Protein AF-A0A6L3IIR7-F1 (afdb_monomer_lite)

Secondary structure (DSSP, 8-state):
-HHHHHHHHHHIIIIIHHHHHHHHHHHHHHHHHHHHHHHHHHHHHHHHTSTTGGG-HHHHHHHHHHHHHH-S-----------------------------PPPP-------

Radius of gyration: 29.83 Å; chains: 1; bounding box: 71×36×88 Å

Foldseek 3Di:
DPPVVVVVVVCCVPPVVVVVVVVVVVVVVVVVVVVVVVVVVVVLVVLCPDPCNVVDVVNVVVVVVVVVVVPPDDDDDDDPPPDDDDDDDDDDDDDDDDDDDDDDDDDDDDDD

Sequence (112 aa):
IDNTEHATRSRIENIVEPLKEELNENRKALQATRREMARLRKAIDTANSCRHHDDCPVLYGMREYSKEQDGGEPEQQPVVKRRQRVKREAGAVDGGDSEIGGEPDDPSGQPP

pLDDT: mean 74.74, std 22.0, range [38.03, 98.75]

Structure (mmCIF, N/CA/C/O backbone):
data_AF-A0A6L3IIR7-F1
#
_entry.id   AF-A0A6L3IIR7-F1
#
loop_
_atom_site.group_PDB
_atom_site.id
_atom_site.type_symbol
_atom_site.label_atom_id
_atom_site.label_alt_id
_atom_site.label_comp_id
_atom_site.label_asym_id
_atom_site.label_entity_id
_atom_site.label_seq_id
_atom_site.pdbx_PDB_ins_code
_atom_site.Cartn_x
_atom_site.Cartn_y
_atom_site.Cartn_z
_atom_site.occupancy
_atom_site.B_iso_or_equiv
_atom_site.auth_seq_id
_atom_site.auth_comp_id
_atom_site.auth_asym_id
_atom_site.auth_atom_id
_atom_site.pdbx_PDB_model_num
ATOM 1 N N . ILE A 1 1 ? -23.648 -7.466 43.533 1.00 62.06 1 ILE A N 1
ATOM 2 C CA . I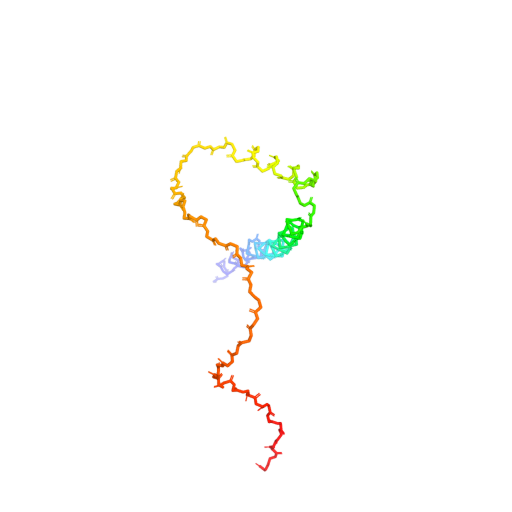LE A 1 1 ? -23.402 -8.102 42.212 1.00 62.06 1 ILE A CA 1
ATOM 3 C C . ILE A 1 1 ? -22.307 -7.343 41.438 1.00 62.06 1 ILE A C 1
ATOM 5 O O . ILE A 1 1 ? -21.618 -7.961 40.639 1.00 62.06 1 ILE A O 1
ATOM 9 N N . ASP A 1 2 ? -22.035 -6.076 41.781 1.00 79.62 2 ASP A N 1
ATOM 10 C CA . ASP A 1 2 ? -21.024 -5.179 41.190 1.00 79.62 2 ASP A CA 1
ATOM 11 C C . ASP A 1 2 ? -19.652 -5.734 40.802 1.00 79.62 2 ASP A C 1
ATOM 13 O O . ASP A 1 2 ? -19.183 -5.416 39.716 1.00 79.62 2 ASP A O 1
ATOM 17 N N . ASN A 1 3 ? -18.968 -6.500 41.663 1.00 81.12 3 ASN A N 1
ATOM 18 C CA . ASN A 1 3 ? -17.529 -6.758 41.483 1.00 81.12 3 ASN A CA 1
ATOM 19 C C . ASN A 1 3 ? -17.188 -7.372 40.110 1.00 81.12 3 ASN A C 1
ATOM 21 O O . ASN A 1 3 ? -16.222 -6.973 39.465 1.00 81.12 3 ASN A O 1
ATOM 25 N N . THR A 1 4 ? -18.018 -8.303 39.632 1.00 87.81 4 THR A N 1
ATOM 26 C CA . THR A 1 4 ? -17.841 -8.921 38.311 1.00 87.81 4 THR A CA 1
ATOM 27 C C . THR A 1 4 ? -18.105 -7.926 37.183 1.00 87.81 4 THR A C 1
ATOM 29 O O . THR A 1 4 ? -17.342 -7.891 36.224 1.00 87.81 4 THR A O 1
ATOM 32 N N . GLU A 1 5 ? -19.131 -7.079 37.302 1.00 89.19 5 GLU A N 1
ATOM 33 C CA . GLU A 1 5 ? -19.439 -6.059 36.292 1.00 89.19 5 GLU A CA 1
ATOM 34 C C . GLU A 1 5 ? -18.327 -5.004 36.209 1.00 89.19 5 GLU A C 1
ATOM 36 O O . GLU A 1 5 ? -17.854 -4.687 35.119 1.00 89.19 5 GLU A O 1
ATOM 41 N N . HIS A 1 6 ? -17.843 -4.522 37.357 1.00 90.44 6 HIS A N 1
ATOM 42 C CA . HIS A 1 6 ? -16.728 -3.581 37.439 1.00 90.44 6 HIS A CA 1
ATOM 43 C C . HIS A 1 6 ? -15.441 -4.176 36.847 1.00 90.44 6 HIS A C 1
ATOM 45 O O . HIS A 1 6 ? -14.747 -3.515 36.073 1.00 90.44 6 HIS A O 1
ATOM 51 N N . ALA A 1 7 ? -15.126 -5.438 37.160 1.00 91.31 7 ALA A N 1
ATOM 52 C CA . ALA A 1 7 ? -13.977 -6.134 36.584 1.00 91.31 7 ALA A CA 1
ATOM 53 C C . ALA A 1 7 ? -14.103 -6.301 35.058 1.00 91.31 7 ALA A C 1
ATOM 55 O O . ALA A 1 7 ? -13.126 -6.106 34.333 1.00 91.31 7 ALA A O 1
ATOM 56 N N . THR A 1 8 ? -15.299 -6.614 34.547 1.00 92.81 8 THR A N 1
ATOM 57 C CA . THR A 1 8 ? -15.550 -6.700 33.101 1.00 92.81 8 THR A CA 1
ATOM 58 C C . THR A 1 8 ? -15.438 -5.334 32.424 1.00 92.81 8 THR A C 1
ATOM 60 O O . THR A 1 8 ? -14.779 -5.236 31.392 1.00 92.81 8 THR A O 1
ATOM 63 N N . ARG A 1 9 ? -16.001 -4.274 33.016 1.00 93.81 9 ARG A N 1
ATOM 64 C CA . ARG A 1 9 ? -15.923 -2.898 32.500 1.00 93.81 9 ARG A CA 1
ATOM 65 C C . ARG A 1 9 ? -14.477 -2.405 32.419 1.00 93.81 9 ARG A C 1
ATOM 67 O O . ARG A 1 9 ? -14.021 -2.028 31.345 1.00 93.81 9 ARG A O 1
ATOM 74 N N . SER A 1 10 ? -13.723 -2.555 33.509 1.00 94.06 10 SER A N 1
ATOM 75 C CA . SER A 1 10 ? -12.298 -2.213 33.559 1.00 94.06 10 SER A CA 1
ATOM 76 C C . SER A 1 10 ? -11.467 -3.007 32.540 1.00 94.06 10 SER A C 1
ATOM 78 O O . SER A 1 10 ? -10.524 -2.473 31.956 1.00 94.06 10 SER A O 1
ATOM 80 N N . ARG A 1 11 ? -11.829 -4.268 32.256 1.00 93.50 11 ARG A N 1
ATOM 81 C CA . ARG A 1 11 ? -11.181 -5.066 31.204 1.00 93.50 11 ARG A CA 1
ATOM 82 C C . ARG A 1 11 ? -11.525 -4.588 29.790 1.00 93.50 11 ARG A C 1
ATOM 84 O O . ARG A 1 11 ? -10.667 -4.662 28.913 1.00 93.50 11 ARG A O 1
ATOM 91 N N . ILE A 1 12 ? -12.751 -4.121 29.556 1.00 95.69 12 ILE A N 1
ATOM 92 C CA . ILE A 1 12 ? -13.150 -3.542 28.266 1.00 95.69 12 ILE A CA 1
ATOM 93 C C . ILE A 1 12 ? -12.329 -2.276 28.002 1.00 95.69 12 ILE A C 1
ATOM 95 O O . ILE A 1 12 ? -11.655 -2.193 26.979 1.00 95.69 12 ILE A O 1
ATOM 99 N N . GLU A 1 13 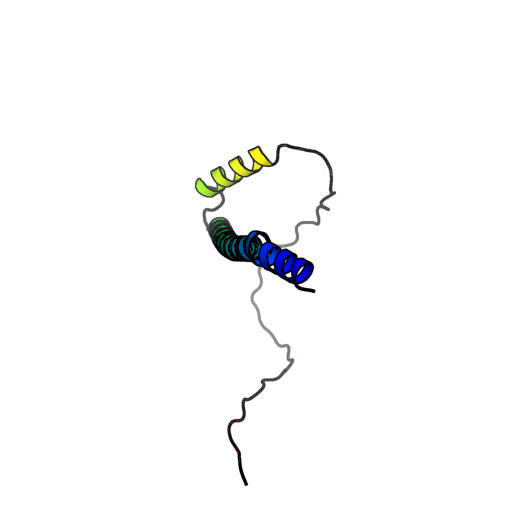? -12.301 -1.359 28.967 1.00 95.25 13 GLU A N 1
ATOM 100 C CA . GLU A 1 13 ? -11.588 -0.079 28.875 1.00 95.25 13 GLU A CA 1
ATOM 101 C C . GLU A 1 13 ? -10.071 -0.257 28.694 1.00 95.25 13 GLU A C 1
ATOM 103 O O . GLU A 1 13 ? -9.491 0.331 27.787 1.00 95.25 13 GLU A O 1
ATOM 108 N N . ASN A 1 14 ? -9.422 -1.097 29.511 1.00 96.50 14 ASN A N 1
ATOM 109 C CA . ASN A 1 14 ? -7.956 -1.204 29.524 1.00 96.50 14 ASN A CA 1
ATOM 110 C C . ASN A 1 14 ? -7.367 -2.209 28.519 1.00 96.50 14 ASN A C 1
ATOM 112 O O . ASN A 1 14 ? -6.156 -2.208 28.314 1.00 96.50 14 ASN A O 1
ATOM 116 N N . ILE A 1 15 ? -8.175 -3.104 27.936 1.00 96.19 15 ILE A N 1
ATOM 117 C CA . ILE A 1 15 ? -7.680 -4.150 27.018 1.00 96.19 15 ILE A CA 1
ATOM 118 C C . ILE A 1 15 ? -8.449 -4.162 25.697 1.00 96.19 15 ILE A C 1
ATOM 120 O O . ILE A 1 15 ? -7.835 -4.241 24.637 1.00 96.19 15 ILE A O 1
ATOM 124 N N . VAL A 1 16 ? -9.783 -4.107 25.723 1.00 97.81 16 VAL A N 1
ATOM 125 C CA . VAL A 1 16 ? -10.583 -4.306 24.503 1.00 97.81 16 VAL A CA 1
ATOM 126 C C . VAL A 1 16 ? -10.580 -3.069 23.606 1.00 97.81 16 VAL A C 1
ATOM 128 O O . VAL A 1 16 ? -10.419 -3.224 22.397 1.00 97.81 16 VAL A O 1
ATOM 131 N N . GLU A 1 17 ? -10.727 -1.859 24.155 1.00 97.62 17 GLU A N 1
ATOM 132 C CA . GLU A 1 17 ? -10.706 -0.636 23.336 1.00 97.62 17 GLU A CA 1
ATOM 133 C C . GLU A 1 17 ? -9.331 -0.350 22.693 1.00 97.62 17 GLU A C 1
ATOM 135 O O . GLU A 1 17 ? -9.313 -0.154 21.476 1.00 97.62 17 GLU A O 1
ATOM 140 N N . PRO A 1 18 ? -8.179 -0.445 23.396 1.00 98.12 18 PRO A N 1
ATOM 141 C CA . PRO A 1 18 ? -6.866 -0.292 22.759 1.00 98.12 18 PRO A CA 1
ATOM 142 C C . PRO A 1 18 ? -6.633 -1.290 21.614 1.00 98.12 18 PRO A C 1
ATOM 144 O O . PRO A 1 18 ? -6.208 -0.907 20.527 1.00 98.12 18 PRO A O 1
ATOM 147 N N . LEU A 1 19 ? -7.003 -2.565 21.802 1.00 98.38 19 LEU A N 1
ATOM 148 C CA . LEU A 1 19 ? -6.863 -3.584 20.754 1.00 98.38 19 LEU A CA 1
ATOM 149 C C . LEU A 1 19 ? -7.778 -3.335 19.545 1.00 98.38 19 LEU A C 1
ATOM 151 O O . LEU A 1 19 ? -7.408 -3.676 18.421 1.00 98.38 19 LEU A O 1
ATOM 155 N N . LYS A 1 20 ? -8.964 -2.740 19.735 1.00 98.19 20 LYS A N 1
ATOM 156 C CA . LYS A 1 20 ? -9.829 -2.313 18.619 1.00 98.19 20 LYS A CA 1
ATOM 157 C C . LYS A 1 20 ? -9.204 -1.162 17.831 1.00 98.19 20 LYS A C 1
ATOM 159 O O . LYS A 1 20 ? -9.300 -1.163 16.603 1.00 98.19 20 LYS A O 1
ATOM 164 N N . GLU A 1 21 ? -8.585 -0.202 18.515 1.00 98.25 21 GLU A N 1
ATOM 165 C CA . GLU A 1 21 ? -7.898 0.925 17.881 1.00 98.25 21 GLU A CA 1
ATOM 166 C C . GLU A 1 21 ? -6.681 0.443 17.077 1.00 98.25 21 GLU A C 1
ATOM 168 O O . GLU A 1 21 ? -6.604 0.703 15.874 1.00 98.25 21 GLU A O 1
ATOM 173 N N . GLU A 1 22 ? -5.809 -0.376 17.673 1.00 98.38 22 GLU A N 1
ATOM 174 C CA . GLU A 1 22 ? -4.668 -0.991 16.978 1.00 98.38 22 GLU A CA 1
ATOM 175 C C . GLU A 1 22 ? -5.099 -1.826 15.760 1.00 98.38 22 GLU A C 1
ATOM 177 O O . GLU A 1 22 ? -4.506 -1.714 14.683 1.00 98.38 22 GLU A O 1
ATOM 182 N N . LEU A 1 23 ? -6.165 -2.629 15.883 1.00 98.62 23 LEU A N 1
ATOM 183 C CA . LEU A 1 23 ? -6.733 -3.401 14.771 1.00 98.62 23 LEU A CA 1
ATOM 184 C C . LEU A 1 23 ? -7.215 -2.485 13.631 1.00 98.62 23 LEU A C 1
ATOM 186 O O . LEU A 1 23 ? -7.032 -2.803 12.451 1.00 98.62 23 LEU A O 1
ATOM 190 N N . ASN A 1 24 ? -7.839 -1.354 13.965 1.00 98.44 24 ASN A N 1
ATOM 191 C CA . ASN A 1 24 ? -8.326 -0.381 12.993 1.00 98.44 24 ASN A CA 1
ATOM 192 C C . ASN A 1 24 ? -7.173 0.327 12.267 1.00 98.44 24 ASN A C 1
ATOM 194 O O . ASN A 1 24 ? -7.191 0.410 11.036 1.00 98.44 24 ASN A O 1
ATOM 198 N N . GLU A 1 25 ? -6.141 0.769 12.988 1.00 98.69 25 GLU A N 1
ATOM 199 C CA . GLU A 1 25 ? -4.959 1.372 12.366 1.00 98.69 25 GLU A CA 1
ATOM 200 C C . GLU A 1 25 ? -4.185 0.356 11.516 1.00 98.69 25 GLU A C 1
ATOM 202 O O . GLU A 1 25 ? -3.811 0.666 10.383 1.00 98.69 25 GLU A O 1
ATOM 207 N N . ASN A 1 26 ? -4.052 -0.896 11.971 1.00 98.56 26 ASN A N 1
ATOM 208 C CA . ASN A 1 26 ? -3.470 -1.970 11.165 1.00 98.56 26 ASN A CA 1
ATOM 209 C C . ASN A 1 26 ? -4.274 -2.208 9.873 1.00 98.56 26 ASN A C 1
ATOM 211 O O . ASN A 1 26 ? -3.699 -2.308 8.788 1.00 98.56 26 ASN A O 1
ATOM 215 N N . ARG A 1 27 ? -5.613 -2.205 9.948 1.00 98.75 27 ARG A N 1
ATOM 216 C CA . ARG A 1 27 ? -6.495 -2.330 8.775 1.00 98.75 27 ARG A CA 1
ATOM 217 C C . ARG A 1 27 ? -6.298 -1.184 7.776 1.00 98.75 27 ARG A C 1
ATOM 219 O O . ARG A 1 27 ? -6.286 -1.443 6.569 1.00 98.75 27 ARG A O 1
ATOM 226 N N . LYS A 1 28 ? -6.123 0.058 8.246 1.00 98.69 28 LYS A N 1
ATOM 227 C CA . LYS A 1 28 ? -5.805 1.218 7.390 1.00 98.69 28 LYS A CA 1
ATOM 228 C C . LYS A 1 28 ? -4.420 1.086 6.755 1.00 98.69 28 LYS A C 1
ATOM 230 O O . LYS A 1 28 ? -4.306 1.240 5.539 1.00 98.69 28 LYS A O 1
ATOM 235 N N . ALA A 1 29 ? -3.397 0.752 7.544 1.00 98.38 29 ALA A N 1
ATOM 236 C CA . ALA A 1 29 ? -2.029 0.555 7.068 1.00 98.38 29 ALA A CA 1
ATOM 237 C C . ALA A 1 29 ? -1.969 -0.542 5.993 1.00 98.38 29 ALA A C 1
ATOM 239 O O . ALA A 1 29 ? -1.495 -0.303 4.885 1.00 98.38 29 ALA A O 1
ATOM 240 N N . LEU A 1 30 ? -2.582 -1.701 6.251 1.00 98.62 30 LEU A N 1
ATOM 241 C CA . LEU A 1 30 ? -2.698 -2.795 5.288 1.00 98.62 30 LEU A CA 1
ATOM 242 C C . LEU A 1 30 ? -3.429 -2.369 4.003 1.00 98.62 30 LEU A C 1
ATOM 244 O O . LEU A 1 30 ? -3.056 -2.798 2.909 1.00 98.62 30 LEU A O 1
ATOM 248 N N . GLN A 1 31 ? -4.459 -1.520 4.095 1.00 98.56 31 GLN A N 1
ATOM 249 C CA . GLN A 1 31 ? -5.127 -0.974 2.910 1.00 98.56 31 GLN A CA 1
ATOM 250 C C . GLN A 1 31 ? -4.210 -0.025 2.119 1.00 98.56 31 GLN A C 1
ATOM 252 O O . GLN A 1 31 ? -4.224 -0.070 0.887 1.00 98.56 31 GLN A O 1
ATOM 257 N N . ALA A 1 32 ? -3.405 0.801 2.794 1.00 98.44 32 ALA A N 1
ATOM 258 C CA . ALA A 1 32 ? -2.416 1.667 2.155 1.00 98.44 32 ALA A CA 1
ATOM 259 C C . ALA A 1 32 ? -1.340 0.841 1.428 1.00 98.44 32 ALA A C 1
ATOM 261 O O . ALA A 1 32 ? -1.192 0.986 0.213 1.00 98.44 32 ALA A O 1
ATOM 262 N N . THR A 1 33 ? -0.711 -0.123 2.107 1.00 98.12 33 THR A N 1
ATOM 263 C CA . THR A 1 33 ? 0.293 -1.020 1.510 1.00 98.12 33 THR A CA 1
ATOM 264 C C . THR A 1 33 ? -0.278 -1.816 0.333 1.00 98.12 33 THR A C 1
ATOM 266 O O . THR A 1 33 ? 0.367 -1.938 -0.706 1.00 98.12 33 THR A O 1
ATOM 269 N N . ARG A 1 34 ? -1.527 -2.305 0.412 1.00 98.50 34 ARG A N 1
ATOM 270 C CA . ARG A 1 34 ? -2.194 -2.968 -0.730 1.00 98.50 34 ARG A CA 1
ATOM 271 C C . ARG A 1 34 ? -2.340 -2.043 -1.945 1.00 98.50 34 ARG A C 1
ATOM 273 O O . ARG A 1 34 ? -2.149 -2.497 -3.073 1.00 98.50 34 ARG A O 1
ATOM 280 N N . ARG A 1 35 ? -2.655 -0.758 -1.738 1.00 98.62 35 ARG A N 1
ATOM 281 C CA . ARG A 1 35 ? -2.723 0.247 -2.818 1.00 98.62 35 ARG A CA 1
ATOM 282 C C . ARG A 1 35 ? -1.341 0.529 -3.409 1.00 98.62 35 ARG A C 1
ATOM 284 O O . ARG A 1 35 ? -1.224 0.673 -4.621 1.00 98.62 35 ARG A O 1
ATOM 291 N N . GLU A 1 36 ? -0.300 0.583 -2.586 1.00 98.31 36 GLU A N 1
ATOM 292 C CA . GLU A 1 36 ? 1.084 0.783 -3.037 1.00 98.31 36 GLU A CA 1
ATOM 293 C C . GLU A 1 36 ? 1.604 -0.409 -3.839 1.00 98.31 36 GLU A C 1
ATOM 295 O O . GLU A 1 36 ? 2.098 -0.217 -4.947 1.00 98.31 36 GLU A O 1
ATOM 300 N N . MET A 1 37 ? 1.369 -1.639 -3.376 1.00 97.94 37 MET A N 1
ATOM 301 C CA . MET A 1 37 ? 1.696 -2.853 -4.131 1.00 97.94 37 MET A CA 1
ATOM 302 C C . MET A 1 37 ? 0.965 -2.915 -5.480 1.00 97.94 37 MET A C 1
ATOM 304 O O . MET A 1 37 ? 1.548 -3.345 -6.474 1.00 97.94 37 MET A O 1
ATOM 308 N N . ALA A 1 38 ? -0.287 -2.449 -5.556 1.00 98.19 38 ALA A N 1
ATOM 309 C CA . ALA A 1 38 ? -1.012 -2.347 -6.824 1.00 98.19 38 ALA A CA 1
ATOM 310 C C . ALA A 1 38 ? -0.399 -1.300 -7.778 1.00 98.19 38 ALA A C 1
ATOM 312 O O . ALA A 1 38 ? -0.292 -1.552 -8.979 1.00 98.19 38 ALA A O 1
ATOM 313 N N . ARG A 1 39 ? 0.053 -0.147 -7.257 1.00 97.88 39 ARG A N 1
ATOM 314 C CA . ARG A 1 39 ? 0.778 0.871 -8.045 1.00 97.88 39 ARG A CA 1
ATOM 315 C C . ARG A 1 39 ? 2.123 0.345 -8.545 1.00 97.88 39 ARG A C 1
ATOM 317 O O . ARG A 1 39 ? 2.431 0.529 -9.719 1.00 97.88 39 ARG A O 1
ATOM 324 N N . LEU A 1 40 ? 2.886 -0.331 -7.683 1.00 94.50 40 LEU A N 1
ATOM 325 C CA . LEU A 1 40 ? 4.184 -0.916 -8.021 1.00 94.50 40 LEU A CA 1
ATOM 326 C C . LEU A 1 40 ? 4.046 -1.976 -9.121 1.00 94.50 40 LEU A C 1
ATOM 328 O O . LEU A 1 40 ? 4.758 -1.902 -10.117 1.00 94.50 40 LEU A O 1
ATOM 332 N N . ARG A 1 41 ? 3.077 -2.895 -8.996 1.00 95.00 41 ARG A N 1
ATOM 333 C CA . ARG A 1 41 ? 2.757 -3.878 -10.048 1.00 95.00 41 ARG A CA 1
ATOM 334 C C . ARG A 1 41 ? 2.461 -3.194 -11.383 1.00 95.00 41 ARG A C 1
ATOM 336 O O . ARG A 1 41 ? 3.127 -3.489 -12.364 1.00 95.00 41 ARG A O 1
ATOM 343 N N . LYS A 1 42 ? 1.575 -2.189 -11.397 1.00 96.50 42 LYS A N 1
ATOM 344 C CA . LYS A 1 42 ? 1.265 -1.426 -12.619 1.00 96.50 42 LYS A CA 1
ATOM 345 C C . LYS A 1 42 ? 2.500 -0.740 -13.224 1.00 96.50 42 LYS A C 1
ATOM 347 O O . LYS A 1 42 ? 2.621 -0.689 -14.447 1.00 96.50 42 LYS A O 1
ATOM 352 N N . ALA A 1 43 ? 3.404 -0.203 -12.404 1.00 91.56 43 ALA A N 1
ATOM 353 C CA . ALA A 1 43 ? 4.643 0.412 -12.883 1.00 91.56 43 ALA A CA 1
ATOM 354 C C . ALA A 1 43 ? 5.588 -0.622 -13.522 1.00 91.56 43 ALA A C 1
ATOM 356 O O . ALA A 1 43 ? 6.121 -0.370 -14.602 1.00 91.56 43 ALA A O 1
ATOM 357 N N . ILE A 1 44 ? 5.728 -1.798 -12.900 1.00 89.50 44 ILE A N 1
ATOM 358 C CA . ILE A 1 44 ? 6.478 -2.942 -13.437 1.00 89.50 44 ILE A CA 1
ATOM 359 C C . ILE A 1 44 ? 5.872 -3.410 -14.766 1.00 89.50 44 ILE A C 1
ATOM 361 O O . ILE A 1 44 ? 6.599 -3.516 -15.749 1.00 89.50 44 ILE A O 1
ATOM 365 N N . ASP A 1 45 ? 4.553 -3.611 -14.839 1.00 91.38 45 ASP A N 1
ATOM 366 C CA . ASP A 1 45 ? 3.859 -4.018 -16.070 1.00 91.38 45 ASP A CA 1
ATOM 367 C C . ASP A 1 45 ? 4.062 -2.994 -17.200 1.00 91.38 45 ASP A C 1
ATOM 369 O O . ASP A 1 45 ? 4.376 -3.357 -18.334 1.00 91.38 45 ASP A O 1
ATOM 373 N N . THR A 1 46 ? 3.958 -1.699 -16.878 1.00 90.31 46 THR A N 1
ATOM 374 C CA . THR A 1 46 ? 4.197 -0.606 -17.837 1.00 90.31 46 THR A CA 1
ATOM 375 C C . THR A 1 46 ? 5.634 -0.642 -18.360 1.00 90.31 46 THR A C 1
ATOM 377 O O . THR A 1 46 ? 5.843 -0.575 -19.571 1.00 90.31 46 THR A O 1
ATOM 380 N N . ALA A 1 47 ? 6.623 -0.795 -17.475 1.00 87.31 47 ALA A N 1
ATOM 381 C CA . ALA A 1 47 ? 8.027 -0.887 -17.860 1.00 87.31 47 ALA A CA 1
ATOM 382 C C . ALA A 1 47 ? 8.306 -2.143 -18.708 1.00 87.31 47 ALA A C 1
ATOM 384 O O . ALA A 1 47 ? 8.937 -2.032 -19.756 1.00 87.31 47 ALA A O 1
ATOM 385 N N . ASN A 1 48 ? 7.766 -3.305 -18.325 1.00 86.06 48 ASN A N 1
ATOM 386 C CA . ASN A 1 48 ? 7.862 -4.553 -19.092 1.00 86.06 48 ASN A CA 1
ATOM 387 C C . ASN A 1 48 ? 7.232 -4.441 -20.493 1.00 86.06 48 ASN A C 1
ATOM 389 O O . ASN A 1 48 ? 7.712 -5.076 -21.424 1.00 86.06 48 ASN A O 1
ATOM 393 N N . SER A 1 49 ? 6.185 -3.624 -20.661 1.00 90.44 49 SER A N 1
ATOM 394 C CA . SER A 1 49 ? 5.558 -3.351 -21.966 1.00 90.44 49 SER A CA 1
ATOM 395 C C . SER A 1 49 ? 6.297 -2.313 -22.830 1.00 90.44 49 SER A C 1
ATOM 397 O O . SER A 1 49 ? 5.862 -2.008 -23.943 1.00 90.44 49 SER A O 1
ATOM 399 N N . CYS A 1 50 ? 7.398 -1.736 -22.338 1.00 89.38 50 CYS A N 1
ATOM 400 C CA . CYS A 1 50 ? 8.157 -0.723 -23.064 1.00 89.38 50 CYS A CA 1
ATOM 401 C C . CYS A 1 50 ? 8.807 -1.303 -24.330 1.00 89.38 50 CYS A C 1
ATOM 403 O O . CYS A 1 50 ? 9.431 -2.359 -24.304 1.00 89.38 50 CYS A O 1
ATOM 405 N N . ARG A 1 51 ? 8.775 -0.552 -25.437 1.00 89.75 51 ARG A N 1
ATOM 406 C CA . ARG A 1 51 ? 9.449 -0.929 -26.695 1.00 89.75 51 ARG A CA 1
ATOM 407 C C . ARG A 1 51 ? 10.958 -1.195 -26.538 1.00 89.75 51 ARG A C 1
ATOM 409 O O . ARG A 1 51 ? 11.522 -1.919 -27.347 1.00 89.75 51 ARG A O 1
ATOM 416 N N . HIS A 1 52 ? 11.594 -0.607 -25.526 1.00 90.38 52 HIS A N 1
ATOM 417 C CA . HIS A 1 52 ? 13.022 -0.762 -25.228 1.00 90.38 52 HIS A CA 1
ATOM 418 C C . HIS A 1 52 ? 13.254 -1.590 -23.950 1.00 90.38 52 HIS A C 1
ATOM 420 O O . HIS A 1 52 ? 14.235 -1.365 -23.247 1.00 90.38 52 HIS A O 1
ATOM 426 N N . HIS A 1 53 ? 12.323 -2.484 -23.583 1.00 89.00 53 HIS A N 1
ATOM 427 C CA . HIS A 1 53 ? 12.399 -3.220 -22.316 1.00 89.00 53 HIS A CA 1
ATOM 428 C C . HIS A 1 53 ? 13.651 -4.105 -22.191 1.00 89.00 53 HIS A C 1
ATOM 430 O O . HIS A 1 53 ? 14.166 -4.251 -21.084 1.00 89.00 53 HIS A O 1
ATOM 436 N N . ASP A 1 54 ? 14.166 -4.627 -23.310 1.00 86.56 54 ASP A N 1
ATOM 437 C CA . ASP A 1 54 ? 15.333 -5.512 -23.359 1.00 86.56 54 ASP A CA 1
ATOM 438 C C . ASP A 1 54 ? 16.606 -4.821 -22.839 1.00 86.56 54 ASP A C 1
ATOM 440 O O . ASP A 1 54 ? 17.363 -5.419 -22.077 1.00 86.56 54 ASP A O 1
ATOM 444 N N . ASP A 1 55 ? 16.778 -3.536 -23.171 1.00 88.19 55 ASP A N 1
ATOM 445 C CA . ASP A 1 55 ? 17.935 -2.705 -22.803 1.00 88.19 55 ASP A CA 1
ATOM 446 C C . ASP A 1 55 ? 17.626 -1.723 -21.651 1.00 88.19 55 ASP A C 1
ATOM 448 O O . ASP A 1 55 ? 18.356 -0.756 -21.421 1.00 88.19 55 ASP A O 1
ATOM 452 N N . CYS A 1 56 ? 16.515 -1.904 -20.925 1.00 85.38 56 CYS A N 1
ATOM 453 C CA . CYS A 1 56 ? 16.090 -0.952 -19.898 1.00 85.38 56 CYS A CA 1
ATOM 454 C C . CYS A 1 56 ? 16.889 -1.130 -18.585 1.00 85.38 56 CYS A C 1
ATOM 456 O O . CYS A 1 56 ? 16.666 -2.114 -17.870 1.00 85.38 56 CYS A O 1
ATOM 458 N N . PRO A 1 57 ? 17.740 -0.164 -18.171 1.00 85.56 57 PRO A N 1
ATOM 459 C CA . PRO A 1 57 ? 18.598 -0.327 -16.991 1.00 85.56 57 PRO A CA 1
ATOM 460 C C . PRO A 1 57 ? 17.807 -0.441 -15.678 1.00 85.56 57 PRO A C 1
ATOM 462 O O . PRO A 1 57 ? 18.252 -1.096 -14.739 1.00 85.56 57 PRO A O 1
ATOM 465 N N . VAL A 1 58 ? 16.605 0.144 -15.615 1.00 84.94 58 VAL A N 1
ATOM 466 C CA . VAL A 1 58 ? 15.722 0.051 -14.439 1.00 84.94 58 VAL A CA 1
ATOM 467 C C . VAL A 1 58 ? 15.128 -1.355 -14.303 1.00 84.94 58 VAL A C 1
ATOM 469 O O . VAL A 1 58 ? 15.103 -1.902 -13.202 1.00 84.94 58 VAL A O 1
ATOM 472 N N . LEU A 1 59 ? 14.689 -1.973 -15.408 1.00 83.94 59 LEU A N 1
ATOM 473 C CA . LEU A 1 59 ? 14.222 -3.367 -15.396 1.00 83.94 59 LEU A CA 1
ATOM 474 C C . LEU A 1 59 ? 15.359 -4.341 -15.089 1.00 83.94 59 LEU A C 1
ATOM 476 O O . LEU A 1 59 ? 15.146 -5.312 -14.363 1.00 83.94 59 LEU A O 1
ATOM 480 N N . TYR A 1 60 ? 16.550 -4.074 -15.628 1.00 86.50 60 TYR A N 1
ATOM 481 C CA . TYR A 1 60 ? 17.750 -4.855 -15.353 1.00 86.50 60 TYR A CA 1
ATOM 482 C C . TYR A 1 60 ? 18.054 -4.876 -13.845 1.00 86.50 60 TYR A C 1
ATOM 484 O O . TYR A 1 60 ? 18.057 -5.952 -13.246 1.00 86.50 60 TYR A O 1
ATOM 492 N N . GLY A 1 61 ? 18.160 -3.701 -13.209 1.00 87.06 61 GLY A N 1
ATOM 493 C CA . GLY A 1 61 ? 18.391 -3.591 -11.764 1.00 87.06 61 GLY A CA 1
ATOM 494 C C . GLY A 1 61 ? 17.296 -4.256 -10.921 1.00 87.06 61 GLY A C 1
ATOM 495 O O . GLY A 1 61 ? 17.600 -5.047 -10.033 1.00 87.06 61 GLY A O 1
ATOM 496 N N . MET A 1 62 ? 16.008 -4.034 -11.229 1.00 85.19 62 MET A N 1
ATOM 497 C CA . MET A 1 62 ? 14.914 -4.714 -10.510 1.00 85.19 62 MET A CA 1
ATOM 498 C C . MET A 1 62 ? 14.979 -6.248 -10.627 1.00 85.19 62 MET A C 1
ATOM 500 O O . MET A 1 62 ? 14.586 -6.953 -9.694 1.00 85.19 62 MET A O 1
ATOM 504 N N . ARG A 1 63 ? 15.492 -6.783 -11.743 1.00 83.50 63 ARG A N 1
ATOM 505 C CA .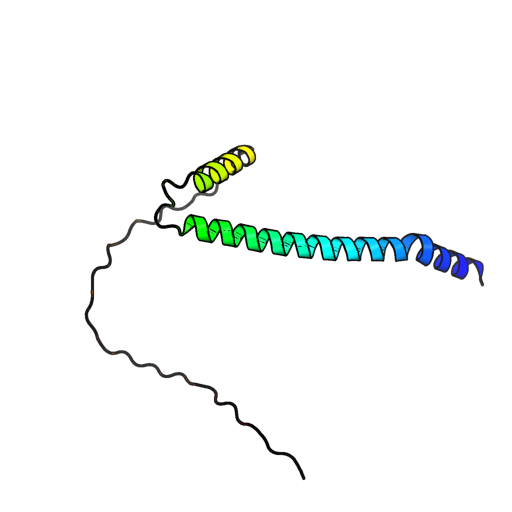 ARG A 1 63 ? 15.678 -8.228 -11.930 1.00 83.50 63 ARG A CA 1
ATOM 506 C C . ARG A 1 63 ? 16.854 -8.771 -11.114 1.00 83.50 63 ARG A C 1
ATOM 508 O O . ARG A 1 63 ? 16.778 -9.914 -10.675 1.00 83.50 63 ARG A O 1
ATOM 515 N N . GLU A 1 64 ? 17.917 -7.998 -10.906 1.00 83.44 64 GLU A N 1
ATOM 516 C CA . GLU A 1 64 ? 19.048 -8.395 -10.051 1.00 83.44 64 GLU A CA 1
ATOM 517 C C . GLU A 1 64 ? 18.634 -8.489 -8.580 1.00 83.44 64 GLU A C 1
ATOM 519 O O . GLU A 1 64 ? 18.705 -9.584 -8.024 1.00 83.44 64 GLU A O 1
ATOM 524 N N . TYR A 1 65 ? 18.033 -7.429 -8.022 1.00 78.19 65 TYR A N 1
ATOM 525 C CA . TYR A 1 65 ? 17.509 -7.424 -6.645 1.00 78.19 65 TYR A CA 1
ATOM 526 C C . TYR A 1 65 ? 16.525 -8.566 -6.350 1.00 78.19 65 TYR A C 1
ATOM 528 O O . TYR A 1 65 ? 16.395 -9.003 -5.206 1.00 78.19 65 TYR A O 1
ATOM 536 N N . SER A 1 66 ? 15.810 -9.040 -7.375 1.00 77.44 66 SER A N 1
ATOM 537 C CA . SER A 1 66 ? 14.903 -10.186 -7.256 1.00 77.44 66 SER A CA 1
ATOM 538 C C . SER A 1 66 ? 15.670 -11.506 -7.110 1.00 77.44 66 SER A C 1
ATOM 540 O O . SER A 1 66 ? 15.342 -12.304 -6.239 1.00 77.44 66 SER A O 1
ATOM 542 N N . LYS A 1 67 ? 16.723 -11.727 -7.913 1.00 76.38 67 LYS A N 1
ATOM 543 C CA . LYS A 1 67 ? 17.550 -12.950 -7.859 1.00 76.38 67 LYS A CA 1
ATOM 544 C C . LYS A 1 67 ? 18.309 -13.086 -6.540 1.00 76.38 67 LYS A C 1
ATOM 546 O O . LYS A 1 67 ? 18.492 -14.196 -6.058 1.00 76.38 67 LYS A O 1
ATOM 551 N N . GLU A 1 68 ? 18.757 -11.969 -5.969 1.00 76.44 68 GLU A N 1
ATOM 552 C CA . GLU A 1 68 ? 19.476 -11.957 -4.688 1.00 76.44 68 GLU A CA 1
ATOM 553 C C . GLU A 1 68 ? 18.587 -12.399 -3.512 1.00 76.44 68 GLU A C 1
ATOM 555 O O . GLU A 1 68 ? 19.092 -12.954 -2.541 1.00 76.44 68 GLU A O 1
ATOM 560 N N . GLN A 1 69 ? 17.266 -12.204 -3.611 1.00 69.62 69 GLN A N 1
ATOM 561 C CA . GLN A 1 69 ? 16.289 -12.688 -2.625 1.00 69.62 69 GLN A CA 1
ATOM 562 C C . GLN A 1 69 ? 15.807 -14.122 -2.905 1.00 69.62 69 GLN A C 1
ATOM 564 O O . GLN A 1 69 ? 15.436 -14.828 -1.972 1.00 69.62 69 GLN A O 1
ATOM 569 N N . ASP A 1 70 ? 15.832 -14.555 -4.168 1.00 61.38 70 ASP A N 1
ATOM 570 C CA . ASP A 1 70 ? 15.370 -15.877 -4.630 1.00 61.38 70 ASP A CA 1
ATOM 571 C C . ASP A 1 70 ? 16.412 -17.000 -4.422 1.00 61.38 70 ASP A C 1
ATOM 573 O O . ASP A 1 70 ? 16.107 -18.177 -4.566 1.00 61.38 70 ASP A O 1
ATOM 577 N N . GLY A 1 71 ? 17.652 -16.664 -4.038 1.00 54.41 71 GLY A N 1
ATOM 578 C CA . GLY A 1 71 ? 18.778 -17.600 -3.872 1.00 54.41 71 GLY A CA 1
ATOM 579 C C . GLY A 1 71 ? 18.679 -18.627 -2.725 1.00 54.41 71 GLY A C 1
ATOM 580 O O . GLY A 1 71 ? 19.704 -19.183 -2.329 1.00 54.41 71 GLY A O 1
ATOM 581 N N . GLY A 1 72 ? 17.484 -18.868 -2.176 1.00 49.72 72 GLY A N 1
ATOM 582 C CA . GLY A 1 72 ? 17.186 -19.850 -1.127 1.00 49.72 72 GLY A CA 1
ATOM 583 C C . GLY A 1 72 ? 16.387 -21.047 -1.657 1.00 49.72 72 GLY A C 1
ATOM 584 O O . GLY A 1 72 ? 15.197 -21.165 -1.386 1.00 49.72 72 GLY A O 1
ATOM 585 N N . GLU A 1 73 ? 17.055 -21.923 -2.405 1.00 54.78 73 GLU A N 1
ATOM 586 C CA . GLU A 1 73 ? 16.516 -23.105 -3.113 1.00 54.78 73 GLU A CA 1
ATOM 587 C C . GLU A 1 73 ? 16.685 -24.421 -2.294 1.00 54.78 73 GLU A C 1
ATOM 589 O O . GLU A 1 73 ? 17.441 -24.391 -1.315 1.00 54.78 73 GLU A O 1
ATOM 594 N N . PRO A 1 74 ? 16.083 -25.593 -2.657 1.00 60.25 74 PRO A N 1
ATOM 595 C CA . PRO A 1 74 ? 15.445 -25.936 -3.948 1.00 60.25 74 PRO A CA 1
ATOM 596 C C . PRO A 1 74 ? 14.089 -26.706 -3.914 1.00 60.25 74 PRO A C 1
ATOM 598 O O . PRO A 1 74 ? 13.796 -27.440 -2.974 1.00 60.25 74 PRO A O 1
ATOM 601 N N . GLU A 1 75 ? 13.310 -26.643 -5.009 1.00 48.31 75 GLU A N 1
ATOM 602 C CA . GLU A 1 75 ? 13.019 -27.794 -5.916 1.00 48.31 75 GLU A CA 1
ATOM 603 C C . GLU A 1 75 ? 11.744 -27.674 -6.799 1.00 48.31 75 GLU A C 1
ATOM 605 O O . GLU A 1 75 ? 10.602 -27.697 -6.348 1.00 48.31 75 GLU A O 1
ATOM 610 N N . GLN A 1 76 ? 11.988 -27.736 -8.114 1.00 52.94 76 GLN A N 1
ATOM 611 C CA . GLN A 1 76 ? 11.277 -28.546 -9.123 1.00 52.94 76 GLN A CA 1
ATOM 612 C C . GLN A 1 76 ? 9.734 -28.477 -9.250 1.00 52.94 76 GLN A C 1
ATOM 614 O O . GLN A 1 76 ? 8.992 -29.289 -8.701 1.00 52.94 76 GLN A O 1
ATOM 619 N N . GLN A 1 77 ? 9.265 -27.692 -10.232 1.00 42.69 77 GLN A N 1
ATOM 620 C CA . GLN A 1 77 ? 8.070 -28.040 -11.021 1.00 42.69 77 GLN A CA 1
ATOM 621 C C . GLN A 1 77 ? 8.412 -28.085 -12.525 1.00 42.69 77 GLN A C 1
ATOM 623 O O . GLN A 1 77 ? 8.990 -27.129 -13.050 1.00 42.69 77 GLN A O 1
ATOM 628 N N . PRO A 1 78 ? 8.079 -29.168 -13.260 1.00 43.19 78 PRO A N 1
ATOM 629 C CA . PRO A 1 78 ? 8.490 -29.324 -14.652 1.00 43.19 78 PRO A CA 1
ATOM 630 C C . PRO A 1 78 ? 7.623 -28.476 -15.593 1.00 43.19 78 PRO A C 1
ATOM 632 O O . PRO A 1 78 ? 6.545 -28.890 -16.026 1.00 43.19 78 PRO A O 1
ATOM 635 N N . VAL A 1 79 ? 8.119 -27.296 -15.976 1.00 51.28 79 VAL A N 1
ATOM 636 C CA . VAL A 1 79 ? 7.477 -26.465 -17.006 1.00 51.28 79 VAL A CA 1
ATOM 637 C C . VAL A 1 79 ? 7.564 -27.168 -18.365 1.00 51.28 79 VAL A C 1
ATOM 639 O O . VAL A 1 79 ? 8.594 -27.165 -19.045 1.00 51.28 79 VAL A O 1
ATOM 642 N N . VAL A 1 80 ? 6.452 -27.777 -18.778 1.00 46.66 80 VAL A N 1
ATOM 643 C CA . VAL A 1 80 ? 6.322 -28.458 -20.069 1.00 46.66 80 VAL A CA 1
ATOM 644 C C . VAL A 1 80 ? 6.541 -27.486 -21.235 1.00 46.66 80 VAL A C 1
ATOM 646 O O . VAL A 1 80 ? 5.718 -26.616 -21.516 1.00 46.66 80 VAL A O 1
ATOM 649 N N . LYS A 1 81 ? 7.647 -27.664 -21.970 1.00 56.16 81 LYS A N 1
ATOM 650 C CA . LYS A 1 81 ? 7.998 -26.878 -23.169 1.00 56.16 81 LYS A CA 1
ATOM 651 C C . LYS A 1 81 ? 7.008 -27.122 -24.323 1.00 56.16 81 LYS A C 1
ATOM 653 O O . LYS A 1 81 ? 7.291 -27.870 -25.262 1.00 56.16 81 LYS A O 1
ATOM 658 N N . ARG A 1 82 ? 5.840 -26.471 -24.300 1.00 48.38 82 ARG A N 1
ATOM 659 C CA . ARG A 1 82 ? 4.868 -26.500 -25.408 1.00 48.38 82 ARG A CA 1
ATOM 660 C C . ARG A 1 82 ? 5.232 -25.502 -26.517 1.00 48.38 82 ARG A C 1
ATOM 662 O O . ARG A 1 82 ? 4.716 -24.399 -26.578 1.00 48.38 82 ARG A O 1
ATOM 669 N N . ARG A 1 83 ? 6.112 -25.987 -27.402 1.00 51.31 83 ARG A N 1
ATOM 670 C CA . ARG A 1 83 ? 6.178 -25.766 -28.865 1.00 51.31 83 ARG A CA 1
ATOM 671 C C . ARG A 1 83 ? 5.812 -24.371 -29.411 1.00 51.31 83 ARG A C 1
ATOM 673 O O . ARG A 1 83 ? 4.647 -23.990 -29.450 1.00 51.31 83 ARG A O 1
ATOM 680 N N . GLN A 1 84 ? 6.805 -23.724 -30.029 1.00 54.47 84 GLN A N 1
ATOM 681 C CA . GLN A 1 84 ? 6.619 -22.631 -30.995 1.00 54.47 84 GLN A CA 1
ATOM 682 C C . GLN A 1 84 ? 5.536 -22.975 -32.037 1.00 54.47 84 GLN A C 1
ATOM 684 O O . GLN A 1 84 ? 5.553 -24.078 -32.591 1.00 54.47 84 GLN A O 1
ATOM 689 N N . ARG A 1 85 ? 4.652 -22.023 -32.380 1.00 45.47 85 ARG A N 1
ATOM 690 C CA . ARG A 1 85 ? 3.815 -22.140 -33.585 1.00 45.47 85 ARG A CA 1
ATOM 691 C C . ARG A 1 85 ? 3.446 -20.793 -34.230 1.00 45.47 85 ARG A C 1
ATOM 693 O O . ARG A 1 85 ? 2.521 -20.126 -33.796 1.00 45.47 85 ARG A O 1
ATOM 700 N N . VAL A 1 86 ? 4.100 -20.550 -35.370 1.00 42.69 86 VAL A N 1
ATOM 701 C CA . VAL A 1 86 ? 3.605 -19.856 -36.579 1.00 42.69 86 VAL A CA 1
ATOM 702 C C . VAL A 1 86 ? 3.379 -18.333 -36.529 1.00 42.69 86 VAL A C 1
ATOM 704 O O . VAL A 1 86 ? 2.477 -17.805 -35.887 1.00 42.69 86 VAL A O 1
ATOM 707 N N . LYS A 1 87 ? 4.172 -17.669 -37.380 1.00 48.28 87 LYS A N 1
ATOM 708 C CA . LYS A 1 87 ? 4.005 -16.323 -37.945 1.00 48.28 87 LYS A CA 1
ATOM 709 C C . LYS A 1 87 ? 2.571 -16.109 -38.467 1.00 48.28 87 LYS A C 1
ATOM 711 O O . LYS A 1 87 ? 2.140 -16.840 -39.355 1.00 48.28 87 LYS A O 1
ATOM 716 N N . ARG A 1 88 ? 1.849 -15.101 -37.963 1.00 42.22 88 ARG A N 1
ATOM 717 C CA . ARG A 1 88 ? 0.580 -14.641 -38.557 1.00 42.22 88 ARG A CA 1
ATOM 718 C C . ARG A 1 88 ? 0.850 -13.545 -39.586 1.00 42.22 88 ARG A C 1
ATOM 720 O O . ARG A 1 88 ? 1.136 -12.414 -39.218 1.00 42.22 88 ARG A O 1
ATOM 727 N N . GLU A 1 89 ? 0.687 -13.889 -40.856 1.00 44.41 89 GLU A N 1
ATOM 728 C CA . GLU A 1 89 ? 0.396 -12.946 -41.937 1.00 44.41 89 GLU A CA 1
ATOM 729 C C . GLU A 1 89 ? -0.900 -13.418 -42.596 1.00 44.41 89 GLU A C 1
ATOM 731 O O . GLU A 1 89 ? -0.942 -14.533 -43.109 1.00 44.41 89 GLU A O 1
ATOM 736 N N . ALA A 1 90 ? -1.952 -12.601 -42.525 1.00 38.31 90 ALA A N 1
ATOM 737 C CA . ALA A 1 90 ? -3.148 -12.681 -43.364 1.00 38.31 90 ALA A CA 1
ATOM 738 C C . ALA A 1 90 ? -4.032 -11.456 -43.089 1.00 38.31 90 ALA A C 1
ATOM 740 O O . ALA A 1 90 ? -4.498 -11.261 -41.967 1.00 38.31 90 ALA A O 1
ATOM 741 N N . GLY A 1 91 ? -4.263 -10.645 -44.121 1.00 41.00 91 GLY A N 1
ATOM 742 C CA . GLY A 1 91 ? -5.542 -9.954 -44.263 1.00 41.00 91 GLY A CA 1
ATOM 743 C C . GLY A 1 91 ? -6.548 -10.872 -44.971 1.00 41.00 91 GLY A C 1
ATOM 744 O O . GLY A 1 91 ? -6.312 -12.072 -45.081 1.00 41.00 91 GLY A O 1
ATOM 745 N N . ALA A 1 92 ? -7.585 -10.257 -45.542 1.00 38.72 92 ALA A N 1
ATOM 746 C CA . ALA A 1 92 ? -8.761 -10.860 -46.180 1.00 38.72 92 ALA A CA 1
ATOM 747 C C . ALA A 1 92 ? -9.939 -11.159 -45.232 1.00 38.72 92 ALA A C 1
ATOM 749 O O . ALA A 1 92 ? -9.799 -11.689 -44.133 1.00 38.72 92 ALA A O 1
ATOM 750 N N . VAL A 1 93 ? -11.097 -10.720 -45.717 1.00 48.19 93 VAL A N 1
ATOM 751 C CA . VAL A 1 93 ? -12.443 -10.769 -45.138 1.00 48.19 93 VAL A CA 1
ATOM 752 C C . VAL A 1 93 ? -13.069 -12.163 -45.277 1.00 48.19 93 VAL A C 1
ATOM 754 O O . VAL A 1 93 ? -12.695 -12.892 -46.192 1.00 48.19 93 VAL A O 1
ATOM 757 N N . ASP A 1 94 ? -14.044 -12.516 -44.431 1.00 43.28 94 ASP A N 1
ATOM 758 C CA . ASP A 1 94 ? -15.483 -12.516 -44.793 1.00 43.28 94 ASP A CA 1
ATOM 759 C C . ASP A 1 94 ? -16.372 -13.185 -43.707 1.00 43.28 94 ASP A C 1
ATOM 761 O O . ASP A 1 94 ? -15.898 -14.044 -42.971 1.00 43.28 94 ASP A O 1
ATOM 765 N N . GLY A 1 95 ? -17.640 -12.750 -43.634 1.00 40.16 95 GLY A N 1
ATOM 766 C CA . GLY A 1 95 ? -18.857 -13.414 -43.118 1.00 40.16 95 GLY A CA 1
ATOM 767 C C . GLY A 1 95 ? -18.856 -14.284 -41.844 1.00 40.16 95 GLY A C 1
ATOM 768 O O . GLY A 1 95 ? -18.194 -15.316 -41.776 1.00 40.16 95 GLY A O 1
ATOM 769 N N . GLY A 1 96 ? -19.753 -13.986 -40.887 1.00 38.03 96 GLY A N 1
ATOM 770 C CA . GLY A 1 96 ? -20.063 -14.935 -39.799 1.00 38.03 96 GLY A CA 1
ATOM 771 C C . GLY A 1 96 ? -20.907 -14.407 -38.633 1.00 38.03 96 GLY A C 1
ATOM 772 O O . GLY A 1 96 ? -20.389 -14.252 -37.536 1.00 38.03 96 GLY A O 1
ATOM 773 N N . ASP A 1 97 ? -22.188 -14.156 -38.895 1.00 44.16 97 ASP A N 1
ATOM 774 C CA . ASP A 1 97 ? -23.297 -13.913 -37.954 1.00 44.16 97 ASP A CA 1
ATOM 775 C C . ASP A 1 97 ? -23.222 -14.568 -36.545 1.00 44.16 97 ASP A C 1
ATOM 777 O O . ASP A 1 97 ? -22.928 -15.759 -36.418 1.00 44.16 97 ASP A O 1
ATOM 781 N N . SER A 1 98 ? -23.589 -13.800 -35.505 1.00 55.91 98 SER A N 1
ATOM 782 C CA . SER A 1 98 ? -24.404 -14.253 -34.354 1.00 55.91 98 SER A CA 1
ATOM 783 C C . SER A 1 98 ? -24.816 -13.063 -33.472 1.00 55.91 98 SER A C 1
ATOM 785 O O . SER A 1 98 ? -23.993 -12.482 -32.760 1.00 55.91 98 SER A O 1
ATOM 787 N N . GLU A 1 99 ? -26.101 -12.715 -33.498 1.00 47.09 99 GLU A N 1
ATOM 788 C CA . GLU A 1 99 ? -26.705 -11.647 -32.692 1.00 47.09 99 GLU A CA 1
ATOM 789 C C . GLU A 1 99 ? -26.927 -12.043 -31.218 1.00 47.09 99 GLU A C 1
ATOM 791 O O . GLU A 1 99 ? -27.536 -13.066 -30.919 1.00 47.09 99 GLU A O 1
ATOM 796 N N . ILE A 1 100 ? -26.498 -11.176 -30.297 1.00 54.59 100 ILE A N 1
ATOM 797 C CA . ILE A 1 100 ? -26.991 -11.008 -28.914 1.00 54.59 100 ILE A CA 1
ATOM 798 C C . ILE A 1 100 ? -26.423 -9.664 -28.430 1.00 54.59 100 ILE A C 1
ATOM 800 O O . ILE A 1 100 ? -25.211 -9.488 -28.396 1.00 54.59 100 ILE A O 1
ATOM 804 N N . GLY A 1 101 ? -27.187 -8.644 -28.060 1.00 44.34 101 GLY A N 1
ATOM 805 C CA . GLY A 1 101 ? -28.608 -8.578 -27.726 1.00 44.34 101 GLY A CA 1
ATOM 806 C C . GLY A 1 101 ? -28.715 -7.524 -26.626 1.00 44.34 101 GLY A C 1
ATOM 807 O O . GLY A 1 101 ? -28.601 -7.858 -25.452 1.00 44.34 101 GLY A O 1
ATOM 808 N N . GLY A 1 102 ? -28.757 -6.247 -27.017 1.00 43.97 102 GLY A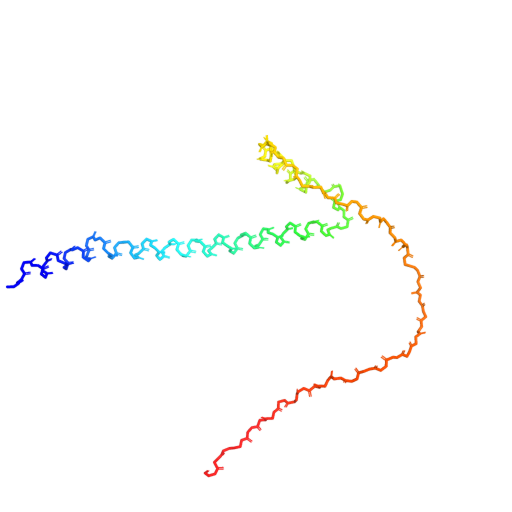 N 1
ATOM 809 C CA . GLY A 1 102 ? -28.597 -5.122 -26.091 1.00 43.97 102 GLY A CA 1
ATOM 810 C C . GLY A 1 102 ? -29.806 -4.918 -25.179 1.00 43.97 102 GLY A C 1
ATOM 811 O O . GLY A 1 102 ? -30.944 -4.970 -25.638 1.00 43.97 102 GLY A O 1
ATOM 812 N N . GLU A 1 103 ? -29.539 -4.648 -23.905 1.00 51.34 103 GLU A N 1
ATOM 813 C CA . GLU A 1 103 ? -30.519 -4.229 -22.900 1.00 51.34 103 GLU A CA 1
ATOM 814 C C . GLU A 1 103 ? -30.763 -2.710 -23.026 1.00 51.34 103 GLU A C 1
ATOM 816 O O . GLU A 1 103 ? -29.791 -1.952 -22.974 1.00 51.34 103 GLU A O 1
ATOM 821 N N . PRO A 1 104 ? -32.008 -2.241 -23.235 1.00 58.78 104 PRO A N 1
ATOM 822 C CA . PRO A 1 104 ? -32.343 -0.824 -23.156 1.00 58.78 104 PRO A CA 1
ATOM 823 C C . PRO A 1 104 ? -32.931 -0.462 -21.782 1.00 58.78 104 PRO A C 1
ATOM 825 O O . PRO A 1 104 ? -33.935 -1.037 -21.360 1.00 58.78 104 PRO A O 1
ATOM 828 N N . ASP A 1 105 ? -32.343 0.535 -21.117 1.00 48.97 105 ASP A N 1
ATOM 829 C CA . ASP A 1 105 ? -32.934 1.200 -19.951 1.00 48.97 105 ASP A CA 1
ATOM 830 C C . ASP A 1 105 ? -34.303 1.825 -20.296 1.00 48.97 105 ASP A C 1
ATOM 832 O O . ASP A 1 105 ? -34.408 2.604 -21.247 1.00 48.97 105 ASP A O 1
ATOM 836 N N . ASP A 1 106 ? -35.330 1.563 -19.479 1.00 59.78 106 ASP A N 1
ATOM 837 C CA . ASP A 1 106 ? -36.645 2.218 -19.568 1.00 59.78 106 ASP A CA 1
ATOM 838 C C . ASP A 1 106 ? -36.922 3.061 -18.302 1.00 59.78 106 ASP A C 1
ATOM 840 O O . ASP A 1 106 ? -36.957 2.513 -17.192 1.00 59.78 106 ASP A O 1
ATOM 844 N N . PRO A 1 107 ? -37.065 4.398 -18.418 1.00 53.72 107 PRO A N 1
ATOM 845 C CA . PRO A 1 107 ? -37.309 5.265 -17.273 1.00 53.72 107 PRO A CA 1
ATOM 846 C C . PRO 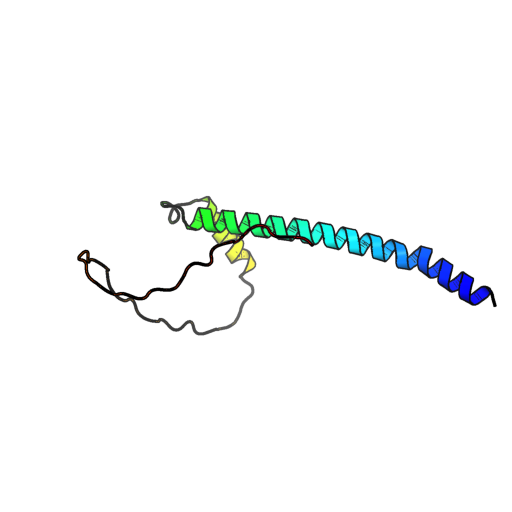A 1 107 ? -38.762 5.771 -17.164 1.00 53.72 107 PRO A C 1
ATOM 848 O O . PRO A 1 107 ? -39.262 6.455 -18.056 1.00 53.72 107 PRO A O 1
ATOM 851 N N . SER A 1 108 ? -39.293 5.702 -15.933 1.00 46.91 108 SER A N 1
ATOM 852 C CA . SER A 1 108 ? -40.420 6.490 -15.361 1.00 46.91 108 SER A CA 1
ATOM 853 C C . SER A 1 108 ? -41.835 5.889 -15.438 1.00 46.91 108 SER A C 1
ATOM 855 O O . SER A 1 108 ? -42.343 5.604 -16.514 1.00 46.91 108 SER A O 1
ATOM 857 N N . GLY A 1 109 ? -42.552 5.855 -14.300 1.00 40.81 109 GLY A N 1
ATOM 858 C CA . GLY A 1 109 ? -44.009 5.623 -14.294 1.00 40.81 109 GLY A CA 1
ATOM 859 C C . GLY A 1 109 ? -44.648 5.222 -12.952 1.00 40.81 109 GLY A C 1
ATOM 860 O O . GLY A 1 109 ? -44.976 4.061 -12.748 1.00 40.81 109 GLY A O 1
ATOM 861 N N . GLN A 1 110 ? -44.881 6.188 -12.061 1.00 47.09 110 GLN A N 1
ATOM 862 C CA . GLN A 1 110 ? -45.732 6.111 -10.851 1.00 47.09 110 GLN A CA 1
ATOM 863 C C . GLN A 1 110 ? -46.587 7.406 -10.813 1.00 47.09 110 GLN A C 1
ATOM 865 O O . GLN A 1 110 ? -46.138 8.387 -11.414 1.00 47.0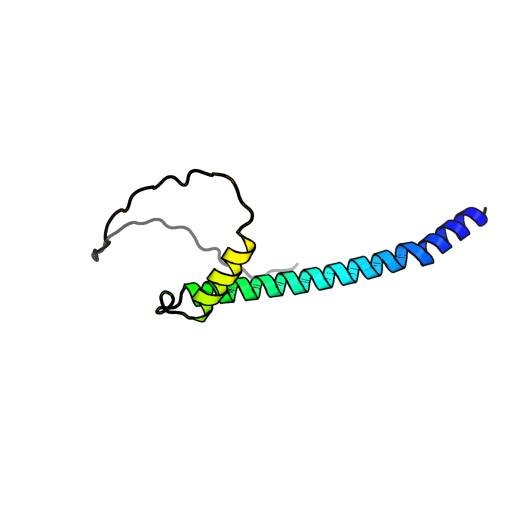9 110 GLN A O 1
ATOM 870 N N . PRO A 1 111 ? -47.726 7.535 -10.092 1.00 44.16 111 PRO A N 1
ATOM 871 C CA . PRO A 1 111 ? -48.616 6.536 -9.478 1.00 44.16 111 PRO A CA 1
ATOM 872 C C . PRO A 1 111 ? -49.785 6.245 -10.475 1.00 44.16 111 PRO A C 1
ATOM 874 O O . PRO A 1 111 ? -49.461 6.182 -11.666 1.00 44.16 111 PRO A O 1
ATOM 877 N N . PRO A 1 112 ? -51.091 6.067 -10.140 1.00 54.09 112 PRO A N 1
ATOM 878 C CA . PRO A 1 112 ? -51.803 6.186 -8.854 1.00 54.09 112 PRO A CA 1
ATOM 879 C C . PRO A 1 112 ? -51.495 5.071 -7.839 1.00 54.09 112 PRO A C 1
ATOM 881 O O . PRO A 1 112 ? -50.931 4.032 -8.242 1.00 54.09 112 PRO A O 1
#

Organism: NCBI:txid357276